Protein AF-A0A7X9F570-F1 (afdb_monomer_lite)

pLDDT: mean 80.76, std 12.54, range [52.5, 92.75]

Radius of gyration: 17.87 Å; chains: 1; bounding box: 42×21×48 Å

Structure (mmCIF, N/CA/C/O backbone):
data_AF-A0A7X9F570-F1
#
_entry.id   AF-A0A7X9F570-F1
#
loop_
_atom_site.group_PDB
_atom_site.id
_atom_site.type_symbol
_atom_site.label_atom_id
_atom_site.label_alt_id
_atom_site.label_comp_id
_atom_site.label_asym_id
_atom_site.label_entity_id
_atom_site.label_seq_id
_atom_site.pdbx_PDB_ins_code
_atom_site.Cartn_x
_atom_site.Cartn_y
_atom_site.Cartn_z
_atom_site.occupancy
_atom_site.B_iso_or_equiv
_atom_site.auth_seq_id
_atom_site.auth_comp_id
_atom_site.auth_asym_id
_atom_site.auth_atom_id
_atom_site.pdbx_PDB_model_num
ATOM 1 N N . MET A 1 1 ? -6.237 3.270 19.158 1.00 56.00 1 MET A N 1
ATOM 2 C CA . MET A 1 1 ? -6.186 2.590 17.838 1.00 56.00 1 MET A CA 1
ATOM 3 C C . MET A 1 1 ? -6.061 3.545 16.648 1.00 56.00 1 MET A C 1
ATOM 5 O O . MET A 1 1 ? -5.576 3.099 15.621 1.00 56.00 1 MET A O 1
ATOM 9 N N . LYS A 1 2 ? -6.404 4.841 16.771 1.00 58.59 2 LYS A N 1
ATOM 10 C CA . LYS A 1 2 ? -6.258 5.836 15.689 1.00 58.59 2 LYS A CA 1
ATOM 11 C C . LYS A 1 2 ? -4.844 5.893 15.080 1.00 58.59 2 LYS A C 1
ATOM 13 O O . LYS A 1 2 ? -4.711 5.858 13.866 1.00 58.59 2 LYS A O 1
ATOM 18 N N . ASN A 1 3 ? -3.800 5.852 15.913 1.00 67.31 3 ASN A N 1
ATOM 19 C CA . ASN A 1 3 ? -2.397 5.902 15.470 1.00 67.31 3 ASN A CA 1
ATOM 20 C C . ASN A 1 3 ? -2.028 4.759 14.510 1.00 67.31 3 ASN A C 1
ATOM 22 O O . ASN A 1 3 ? -1.259 4.971 13.582 1.00 67.31 3 ASN A O 1
ATOM 26 N N . LYS A 1 4 ? -2.617 3.564 14.681 1.00 78.50 4 LYS A N 1
ATOM 27 C CA . LYS A 1 4 ? -2.325 2.407 13.819 1.00 78.50 4 LYS A CA 1
ATOM 28 C C . LYS A 1 4 ? -2.818 2.625 12.388 1.00 78.50 4 LYS A C 1
ATOM 30 O O . LYS A 1 4 ? -2.163 2.194 11.453 1.00 78.50 4 LYS A O 1
ATOM 35 N N . ILE A 1 5 ? -3.939 3.325 12.221 1.00 82.56 5 ILE A N 1
ATOM 36 C CA . ILE A 1 5 ? -4.531 3.599 10.905 1.00 82.56 5 ILE A CA 1
ATOM 37 C C . ILE A 1 5 ? -3.772 4.705 10.188 1.00 82.56 5 ILE A C 1
ATOM 39 O O . ILE A 1 5 ? -3.567 4.604 8.985 1.00 82.56 5 ILE A O 1
ATOM 43 N N . TYR A 1 6 ?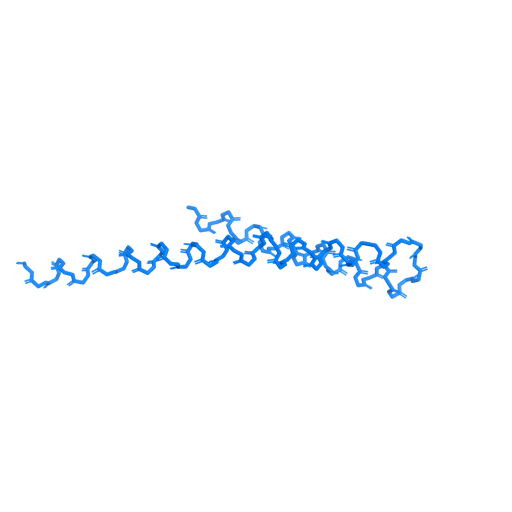 -3.296 5.714 10.921 1.00 82.00 6 TYR A N 1
ATOM 44 C CA . TYR A 1 6 ? -2.401 6.721 10.352 1.00 82.00 6 TYR A CA 1
ATOM 45 C C . TYR A 1 6 ? -1.088 6.096 9.869 1.00 82.00 6 TYR A C 1
ATOM 47 O O . TYR A 1 6 ? -0.665 6.376 8.753 1.00 82.00 6 TYR A O 1
ATOM 55 N N . ILE A 1 7 ? -0.488 5.196 10.659 1.00 86.25 7 ILE A N 1
ATOM 56 C CA . ILE A 1 7 ? 0.721 4.462 10.253 1.00 86.25 7 ILE A CA 1
ATOM 57 C C . ILE A 1 7 ? 0.432 3.581 9.032 1.00 86.25 7 ILE A C 1
ATOM 59 O O . ILE A 1 7 ? 1.184 3.625 8.067 1.00 86.25 7 ILE A O 1
ATOM 63 N N . LEU A 1 8 ? -0.676 2.832 9.035 1.00 87.12 8 LEU A N 1
ATOM 64 C CA . LEU A 1 8 ? -1.080 2.007 7.893 1.00 87.12 8 LEU A CA 1
ATOM 65 C C . LEU A 1 8 ? -1.274 2.840 6.622 1.00 87.12 8 LEU A C 1
ATOM 67 O O . LEU A 1 8 ? -0.734 2.476 5.585 1.00 87.12 8 LEU A O 1
ATOM 71 N N . GLY A 1 9 ? -1.981 3.969 6.710 1.00 86.25 9 GLY A N 1
ATOM 72 C CA . GLY A 1 9 ? -2.211 4.857 5.568 1.00 86.25 9 GLY A CA 1
ATOM 73 C C . GLY A 1 9 ? -0.928 5.472 5.022 1.00 86.25 9 GLY A C 1
ATOM 74 O O . GLY A 1 9 ? -0.748 5.565 3.806 1.00 86.25 9 GLY A O 1
ATOM 75 N N . LEU A 1 10 ? -0.007 5.844 5.913 1.00 88.88 10 LEU A N 1
ATOM 76 C CA . LEU A 1 10 ? 1.299 6.368 5.534 1.00 88.88 10 LEU A CA 1
ATOM 77 C C . LEU A 1 10 ? 2.129 5.299 4.814 1.00 88.88 10 LEU A C 1
ATOM 79 O O . LEU A 1 10 ? 2.649 5.560 3.734 1.00 88.88 10 LEU A O 1
ATOM 83 N N . VAL A 1 11 ? 2.176 4.075 5.348 1.00 90.06 11 VAL A N 1
ATOM 84 C CA . VAL A 1 11 ? 2.881 2.949 4.715 1.00 90.06 11 VAL A CA 1
ATOM 85 C C . VAL A 1 11 ? 2.287 2.624 3.344 1.00 90.06 11 VAL A C 1
ATOM 87 O O . VAL A 1 11 ? 3.037 2.519 2.377 1.00 90.06 11 VAL A O 1
ATOM 90 N N . THR A 1 12 ? 0.960 2.524 3.208 1.00 88.00 12 THR A N 1
ATOM 91 C CA . THR A 1 12 ? 0.338 2.234 1.903 1.00 88.00 12 THR A CA 1
ATOM 92 C C . THR A 1 12 ? 0.601 3.330 0.879 1.00 88.00 12 THR A C 1
ATOM 94 O O . THR A 1 12 ? 0.863 3.031 -0.284 1.00 88.00 12 THR A O 1
ATOM 97 N N . THR A 1 13 ? 0.596 4.594 1.307 1.00 88.38 13 THR A N 1
ATOM 98 C CA . THR A 1 13 ? 0.893 5.728 0.422 1.00 88.38 13 THR A CA 1
ATOM 99 C C . THR A 1 13 ? 2.342 5.685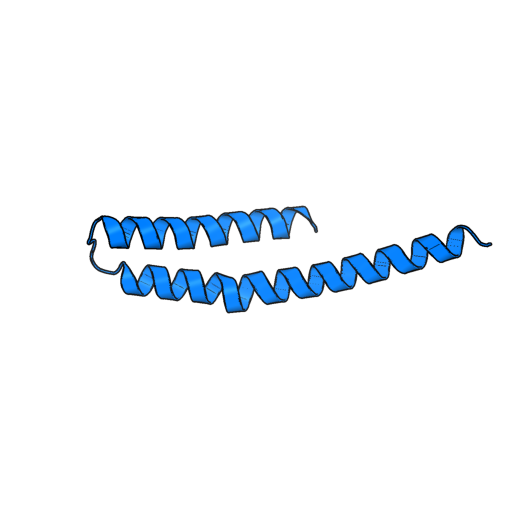 -0.052 1.00 88.38 13 THR A C 1
ATOM 101 O O . THR A 1 13 ? 2.597 5.857 -1.241 1.00 88.38 13 THR A O 1
ATOM 104 N N . LEU A 1 14 ? 3.286 5.384 0.844 1.00 91.69 14 LEU A N 1
ATOM 105 C CA . LEU A 1 14 ? 4.698 5.235 0.491 1.00 91.69 14 LEU A CA 1
ATOM 106 C C . LEU A 1 14 ? 4.929 4.091 -0.498 1.00 91.69 14 LEU A C 1
ATOM 108 O O . LEU A 1 14 ? 5.674 4.268 -1.455 1.00 91.69 14 LEU A O 1
ATOM 112 N N . VAL A 1 15 ? 4.271 2.943 -0.316 1.00 88.81 15 VAL A N 1
ATOM 113 C CA . VAL A 1 15 ? 4.395 1.801 -1.239 1.00 88.81 15 VAL A CA 1
ATOM 114 C C . VAL A 1 15 ? 3.894 2.164 -2.639 1.00 88.81 15 VAL A C 1
ATOM 116 O O . VAL A 1 15 ? 4.566 1.870 -3.626 1.00 88.81 15 VAL A O 1
ATOM 119 N N . VAL A 1 16 ? 2.753 2.853 -2.742 1.00 90.12 16 VAL A N 1
ATOM 120 C CA . VAL A 1 16 ? 2.240 3.338 -4.033 1.00 90.12 16 VAL A CA 1
ATOM 121 C C . VAL A 1 16 ? 3.196 4.362 -4.647 1.00 90.12 16 VAL A C 1
ATOM 123 O O . VAL A 1 16 ? 3.512 4.266 -5.830 1.00 90.12 16 VAL A O 1
ATOM 126 N N . PHE A 1 17 ? 3.707 5.301 -3.848 1.00 91.31 17 PHE A N 1
ATOM 127 C CA . PHE A 1 17 ? 4.641 6.329 -4.309 1.00 91.31 17 PHE A CA 1
ATOM 128 C C . PHE A 1 17 ? 5.955 5.729 -4.831 1.00 91.31 17 PHE A C 1
ATOM 130 O O . PHE A 1 17 ? 6.428 6.108 -5.901 1.00 91.31 17 PHE A O 1
ATOM 137 N N . LEU A 1 18 ? 6.500 4.728 -4.136 1.00 90.25 18 LEU A N 1
ATOM 138 C CA . LEU A 1 18 ? 7.661 3.959 -4.588 1.00 90.25 18 LEU A CA 1
ATOM 139 C C . LEU A 1 18 ? 7.373 3.207 -5.892 1.00 90.25 18 LEU A C 1
ATOM 141 O O . LEU A 1 18 ? 8.207 3.212 -6.794 1.00 90.25 18 LEU A O 1
ATOM 145 N N . GLY A 1 19 ? 6.180 2.626 -6.038 1.00 88.19 19 GLY A N 1
ATOM 146 C CA . GLY A 1 19 ? 5.732 2.023 -7.294 1.00 88.19 19 GLY A CA 1
ATOM 147 C C . GLY A 1 19 ? 5.709 3.014 -8.463 1.00 88.19 19 GLY A C 1
ATOM 148 O O . GLY A 1 19 ? 6.168 2.689 -9.559 1.00 88.19 19 GLY A O 1
ATOM 149 N N . ILE A 1 20 ? 5.219 4.237 -8.231 1.00 88.81 20 ILE A N 1
ATOM 150 C CA . ILE A 1 20 ? 5.216 5.313 -9.236 1.00 88.81 20 ILE A CA 1
ATOM 151 C C . ILE A 1 20 ? 6.650 5.704 -9.605 1.00 88.81 20 ILE A C 1
ATOM 153 O O . ILE A 1 20 ? 6.966 5.786 -10.790 1.00 88.81 20 ILE A O 1
ATOM 157 N N . LEU A 1 21 ? 7.528 5.881 -8.613 1.00 91.56 21 LEU A N 1
ATOM 158 C CA . LEU A 1 21 ? 8.940 6.199 -8.837 1.00 91.56 21 LEU A CA 1
ATOM 159 C C . LEU A 1 21 ? 9.646 5.121 -9.662 1.00 91.56 21 LEU A C 1
ATOM 161 O O . LEU A 1 21 ? 10.330 5.442 -10.629 1.00 91.56 21 LEU A O 1
ATOM 165 N N . PHE A 1 22 ? 9.437 3.844 -9.343 1.00 89.25 22 PHE A N 1
ATOM 166 C CA . PHE A 1 22 ? 10.018 2.732 -10.101 1.00 89.25 22 PHE A CA 1
ATOM 167 C C . PHE A 1 22 ? 9.520 2.723 -11.548 1.00 89.25 22 PHE A C 1
ATOM 169 O O . PHE A 1 22 ? 10.285 2.425 -12.465 1.00 89.25 22 PHE A O 1
ATOM 176 N N . LYS A 1 23 ? 8.253 3.096 -11.770 1.00 84.38 23 LYS A N 1
ATOM 177 C CA . LYS A 1 23 ? 7.684 3.209 -13.117 1.00 84.38 23 LYS A CA 1
ATOM 178 C C . LYS A 1 23 ? 8.278 4.382 -13.891 1.00 84.38 23 LYS A C 1
ATOM 180 O O . LYS A 1 23 ? 8.563 4.224 -15.072 1.00 84.38 23 LYS A O 1
ATOM 185 N N . MET A 1 24 ? 8.517 5.517 -13.233 1.00 90.00 24 MET A N 1
ATOM 186 C CA . MET A 1 24 ? 9.210 6.665 -13.831 1.00 90.00 24 MET A CA 1
ATOM 187 C C . MET A 1 24 ? 10.662 6.334 -14.191 1.00 90.00 24 MET A C 1
ATOM 189 O O . MET A 1 24 ? 11.131 6.682 -15.272 1.00 90.00 24 MET A O 1
ATOM 193 N N . LEU A 1 25 ? 11.356 5.599 -13.321 1.00 92.00 25 LEU A N 1
ATOM 194 C CA . LEU A 1 25 ? 12.735 5.157 -13.531 1.00 92.00 25 LEU A CA 1
ATOM 195 C C . LEU A 1 25 ? 12.860 3.994 -14.534 1.00 92.00 25 LEU A C 1
ATOM 197 O O . LEU A 1 25 ? 13.972 3.545 -14.792 1.00 92.00 25 LEU A O 1
ATOM 201 N N . HIS A 1 26 ? 11.748 3.512 -15.110 1.00 86.19 26 HIS A N 1
ATOM 202 C CA . HIS A 1 26 ? 11.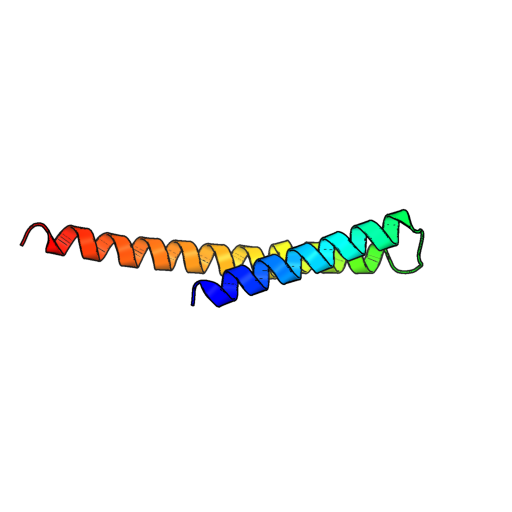692 2.366 -16.033 1.00 86.19 26 HIS A CA 1
ATOM 203 C C . HIS A 1 26 ? 12.295 1.076 -15.460 1.00 86.19 26 HIS A C 1
ATOM 205 O O . HIS A 1 26 ? 12.705 0.178 -16.198 1.00 86.19 26 HIS A O 1
ATOM 211 N N . TRP A 1 27 ? 12.345 0.959 -14.134 1.00 87.44 27 TRP A N 1
ATOM 212 C CA . TRP A 1 27 ? 12.920 -0.210 -13.491 1.00 87.44 27 TRP A CA 1
ATOM 213 C C . TRP A 1 27 ? 12.040 -1.447 -13.716 1.00 87.44 27 TRP A C 1
ATOM 215 O O . TRP A 1 27 ? 10.803 -1.359 -13.675 1.00 87.44 27 TRP A O 1
ATOM 225 N N . PRO A 1 28 ? 12.654 -2.622 -13.946 1.00 86.19 28 PRO A N 1
ATOM 226 C CA . PRO A 1 28 ? 11.909 -3.858 -14.127 1.00 86.19 28 PRO A CA 1
ATOM 227 C C . PRO A 1 28 ? 11.077 -4.158 -12.874 1.00 86.19 28 PRO A C 1
ATOM 229 O O . PRO A 1 28 ? 11.513 -3.944 -11.746 1.00 86.19 28 PRO A O 1
ATOM 232 N N . GLY A 1 29 ? 9.847 -4.637 -13.068 1.00 84.62 29 GLY A N 1
ATOM 233 C CA . GLY A 1 29 ? 8.933 -4.955 -11.964 1.00 84.62 29 GLY A CA 1
ATOM 234 C C . GLY A 1 29 ? 8.096 -3.781 -11.436 1.00 84.62 29 GLY A C 1
ATOM 235 O O . GLY A 1 29 ? 7.230 -3.999 -10.590 1.00 84.62 29 GLY A O 1
ATOM 236 N N . ALA A 1 30 ? 8.254 -2.566 -11.974 1.00 87.81 30 ALA A 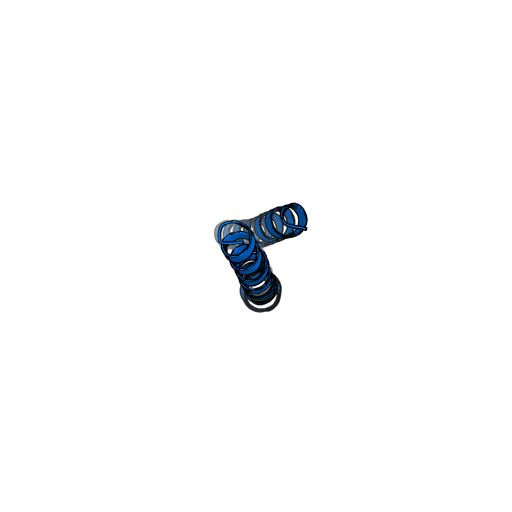N 1
ATOM 237 C CA . ALA A 1 30 ? 7.462 -1.400 -11.570 1.00 87.81 30 ALA A CA 1
ATOM 238 C C . ALA A 1 30 ? 5.941 -1.604 -11.694 1.00 87.81 30 ALA A C 1
ATOM 240 O O . ALA A 1 30 ? 5.177 -1.159 -10.839 1.00 87.81 30 ALA A O 1
ATOM 241 N N . GLY A 1 31 ? 5.490 -2.300 -12.744 1.00 84.56 31 GLY A N 1
ATOM 242 C CA . GLY A 1 31 ? 4.072 -2.618 -12.935 1.00 84.56 31 GLY A CA 1
ATOM 243 C C . GLY A 1 31 ? 3.513 -3.485 -11.807 1.00 84.56 31 GLY A C 1
ATOM 244 O O . GLY A 1 31 ? 2.474 -3.162 -11.244 1.00 84.56 31 GLY A O 1
ATOM 245 N N . ILE A 1 32 ? 4.246 -4.533 -11.426 1.00 88.00 32 ILE A N 1
ATOM 246 C CA . ILE A 1 32 ? 3.854 -5.470 -10.364 1.00 88.00 32 ILE A CA 1
ATOM 247 C C . ILE A 1 32 ? 3.818 -4.759 -9.009 1.00 88.00 32 ILE A C 1
ATOM 249 O O . ILE A 1 32 ? 2.860 -4.924 -8.255 1.00 88.00 32 ILE A O 1
ATOM 253 N N . LEU A 1 33 ? 4.822 -3.922 -8.727 1.00 88.81 33 LEU A N 1
ATOM 254 C CA . LEU A 1 33 ? 4.891 -3.148 -7.488 1.00 88.81 33 LEU A CA 1
ATOM 255 C C . LEU A 1 33 ? 3.724 -2.153 -7.376 1.00 88.81 33 LEU A C 1
ATOM 257 O O . LEU A 1 33 ? 3.113 -2.037 -6.315 1.00 88.81 33 LEU A O 1
ATOM 261 N N . LEU A 1 34 ? 3.363 -1.486 -8.478 1.00 88.75 34 LEU A N 1
ATOM 262 C CA . LEU A 1 34 ? 2.206 -0.590 -8.520 1.00 88.75 34 LEU A CA 1
ATOM 263 C C . LEU A 1 34 ? 0.885 -1.325 -8.321 1.00 88.75 34 LEU A C 1
ATOM 265 O O . LEU A 1 34 ? 0.057 -0.878 -7.530 1.00 88.75 34 LEU A O 1
ATOM 269 N N . THR A 1 35 ? 0.685 -2.447 -9.011 1.00 90.81 35 THR A N 1
ATOM 270 C CA . THR A 1 35 ? -0.532 -3.250 -8.864 1.00 90.81 35 THR A CA 1
ATOM 271 C C . THR A 1 35 ? -0.679 -3.755 -7.431 1.00 90.81 35 THR A C 1
ATOM 273 O O . THR A 1 35 ? -1.764 -3.646 -6.866 1.00 90.81 35 THR A O 1
ATOM 276 N N . LEU A 1 36 ? 0.407 -4.220 -6.804 1.00 90.31 36 LEU A N 1
ATOM 277 C CA . LEU A 1 36 ? 0.408 -4.616 -5.392 1.00 90.31 36 LEU A CA 1
ATOM 278 C C . LEU A 1 36 ? 0.117 -3.442 -4.449 1.00 90.31 36 LEU A C 1
ATOM 280 O O . LEU A 1 36 ? -0.664 -3.599 -3.512 1.00 90.31 36 LEU A O 1
ATOM 284 N N . GLY A 1 37 ? 0.700 -2.267 -4.696 1.00 89.06 37 GLY A N 1
ATOM 285 C CA . GLY A 1 37 ? 0.443 -1.067 -3.897 1.00 89.06 37 GLY A CA 1
ATOM 286 C C . GLY A 1 37 ? -1.021 -0.626 -3.958 1.00 89.06 37 GLY A C 1
ATOM 287 O O . GLY A 1 37 ? -1.637 -0.366 -2.925 1.00 89.06 37 GLY A O 1
ATOM 288 N N . ILE A 1 38 ? -1.604 -0.607 -5.160 1.00 90.50 38 ILE A N 1
ATOM 289 C CA . ILE A 1 38 ? -3.023 -0.286 -5.367 1.00 90.50 38 ILE A CA 1
ATOM 290 C C . ILE A 1 38 ? -3.912 -1.350 -4.718 1.00 90.50 38 ILE A C 1
ATOM 292 O O . ILE A 1 38 ? -4.883 -1.012 -4.043 1.00 90.50 38 ILE A O 1
ATOM 296 N N . PHE A 1 39 ? -3.563 -2.629 -4.867 1.00 92.75 39 PHE A N 1
ATOM 297 C CA . PHE A 1 39 ? -4.290 -3.727 -4.240 1.00 92.75 39 PHE A CA 1
ATOM 298 C C . PHE A 1 39 ? -4.317 -3.583 -2.712 1.00 92.75 39 PHE A C 1
ATOM 300 O O . PHE A 1 39 ? -5.385 -3.649 -2.110 1.00 92.75 39 PHE A O 1
ATOM 307 N N . LEU A 1 40 ? -3.174 -3.300 -2.081 1.00 89.25 40 LEU A N 1
ATOM 308 C CA . LEU A 1 40 ? -3.086 -3.029 -0.642 1.00 89.25 40 LEU A CA 1
ATOM 309 C C . LEU A 1 40 ? -3.942 -1.829 -0.218 1.00 89.25 40 LEU A C 1
ATOM 311 O O . LEU A 1 40 ? -4.616 -1.877 0.813 1.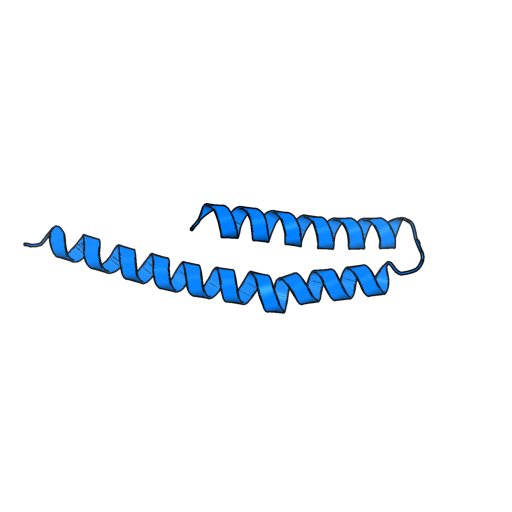00 89.25 40 LEU A O 1
ATOM 315 N N . LEU A 1 41 ? -3.947 -0.758 -1.010 1.00 89.00 41 LEU A N 1
ATOM 316 C CA . LEU A 1 41 ? -4.739 0.432 -0.715 1.00 89.00 41 LEU A CA 1
ATOM 317 C C . LEU A 1 41 ? -6.244 0.119 -0.730 1.00 89.00 41 LEU A C 1
ATOM 319 O O . LEU A 1 41 ? -6.963 0.480 0.203 1.00 89.00 41 LEU A O 1
ATOM 323 N N . VAL A 1 42 ? -6.718 -0.595 -1.751 1.00 90.69 42 VAL A N 1
ATOM 324 C CA . VAL A 1 42 ? -8.147 -0.888 -1.931 1.00 90.69 42 VAL A CA 1
ATOM 325 C C . VAL A 1 42 ? -8.627 -1.997 -0.995 1.00 90.69 42 VAL A C 1
ATOM 327 O O . VAL A 1 42 ? -9.657 -1.843 -0.346 1.00 90.69 42 VAL A O 1
ATOM 330 N N . PHE A 1 43 ? -7.893 -3.104 -0.889 1.00 90.50 43 PHE A N 1
ATOM 331 C CA . PHE A 1 43 ? -8.357 -4.288 -0.160 1.00 90.50 43 PHE A CA 1
ATOM 332 C C . PHE A 1 43 ? -7.966 -4.311 1.317 1.00 90.50 43 PHE A C 1
ATOM 334 O O . PHE A 1 43 ? -8.608 -5.018 2.089 1.00 90.50 43 PHE A O 1
ATOM 341 N N . VAL A 1 44 ? -6.947 -3.557 1.740 1.00 88.38 44 VAL A N 1
ATOM 342 C CA . VAL A 1 44 ? -6.512 -3.539 3.147 1.00 88.38 44 VAL A CA 1
ATOM 343 C C . VAL A 1 44 ? -6.800 -2.193 3.791 1.00 88.38 44 VAL A C 1
ATOM 345 O O . VAL A 1 44 ? -7.496 -2.135 4.804 1.00 88.38 44 VAL A O 1
ATOM 348 N N . PHE A 1 45 ? -6.307 -1.095 3.215 1.00 87.00 45 PHE A N 1
ATOM 349 C CA . PHE A 1 45 ? -6.449 0.215 3.850 1.00 87.00 45 PHE A CA 1
ATOM 350 C C . PHE A 1 45 ? -7.901 0.708 3.865 1.00 87.00 45 PHE A C 1
ATOM 352 O O . PHE A 1 45 ? -8.387 1.114 4.923 1.00 87.00 45 PHE A O 1
ATOM 359 N N . LEU A 1 46 ? -8.612 0.619 2.737 1.00 87.81 46 LEU A N 1
ATOM 360 C CA . LEU A 1 46 ? -9.998 1.081 2.624 1.00 87.81 46 LEU A CA 1
ATOM 361 C C . LEU A 1 46 ? -10.955 0.414 3.641 1.00 87.81 46 LEU A C 1
ATOM 363 O O . LEU A 1 46 ? -11.591 1.153 4.397 1.00 87.81 46 LEU A O 1
ATOM 367 N N . PRO A 1 47 ? -11.063 -0.930 3.747 1.00 88.38 47 PRO A N 1
ATOM 368 C CA . PRO A 1 47 ? -11.992 -1.549 4.696 1.00 88.38 47 PRO A CA 1
ATOM 369 C C . PRO A 1 47 ? -11.606 -1.273 6.151 1.00 88.38 47 PRO A C 1
ATOM 371 O O . PRO A 1 47 ? -12.476 -1.007 6.980 1.00 88.38 47 PRO A O 1
ATOM 374 N N . VAL A 1 48 ? -10.309 -1.261 6.474 1.00 86.88 48 VAL A N 1
ATOM 375 C CA . VAL A 1 48 ? -9.829 -0.946 7.828 1.00 86.88 48 VAL A CA 1
ATOM 376 C C . VAL A 1 48 ? -10.172 0.498 8.210 1.00 86.88 48 VAL A C 1
ATOM 378 O O . VAL A 1 48 ? -10.639 0.753 9.326 1.00 86.88 48 VAL A O 1
ATOM 381 N N . ALA A 1 49 ? -9.992 1.446 7.287 1.00 86.25 49 ALA A N 1
ATOM 382 C CA . ALA A 1 49 ? -10.358 2.842 7.488 1.00 86.25 49 ALA A CA 1
ATOM 383 C C . ALA A 1 49 ? -11.878 3.022 7.643 1.00 86.25 49 ALA A C 1
ATOM 385 O O . ALA A 1 49 ? -12.315 3.803 8.497 1.00 86.25 49 ALA A O 1
ATOM 386 N N . LEU A 1 50 ? -12.678 2.277 6.871 1.00 86.81 50 LEU A N 1
ATOM 387 C CA . LEU A 1 50 ? -14.140 2.318 6.920 1.00 86.81 50 LEU A CA 1
ATOM 388 C C . LEU A 1 50 ? -14.676 1.779 8.255 1.00 86.81 50 LEU A C 1
ATOM 390 O O . LEU A 1 50 ? -15.429 2.472 8.939 1.00 86.81 50 LEU A O 1
ATOM 394 N N . ILE A 1 51 ? -14.227 0.591 8.680 1.00 86.94 51 ILE A N 1
ATOM 395 C CA . ILE A 1 51 ? -14.631 -0.038 9.951 1.00 86.94 51 ILE A CA 1
ATOM 396 C C . ILE A 1 51 ? -14.277 0.865 11.134 1.00 86.94 51 ILE A C 1
ATOM 398 O O . ILE A 1 51 ? -15.066 1.027 12.067 1.00 86.94 51 ILE A O 1
ATOM 402 N N . ASN A 1 52 ? -13.094 1.480 11.113 1.00 84.25 52 ASN A N 1
ATOM 403 C CA . ASN A 1 52 ? -12.705 2.390 12.178 1.00 84.25 52 ASN A CA 1
ATOM 404 C C . ASN A 1 52 ? -13.522 3.687 12.184 1.00 84.25 52 ASN A C 1
ATOM 406 O O . ASN A 1 52 ? -13.816 4.187 13.267 1.00 84.25 52 ASN A O 1
ATOM 410 N N . ASN A 1 53 ? -13.895 4.228 11.020 1.00 82.25 53 ASN A N 1
ATOM 411 C CA . ASN A 1 53 ? -14.798 5.380 10.954 1.00 82.25 53 ASN A CA 1
ATOM 412 C C . ASN A 1 53 ? -16.183 5.037 11.509 1.00 82.25 53 ASN A C 1
ATOM 414 O O . ASN A 1 53 ? -16.701 5.787 12.333 1.00 82.25 53 ASN A O 1
ATOM 418 N N . TYR A 1 54 ? -16.733 3.873 11.156 1.00 82.44 54 TYR A N 1
ATOM 419 C CA . TYR A 1 54 ? -18.003 3.393 11.707 1.00 82.44 54 TYR A CA 1
ATOM 420 C C . TYR A 1 54 ? -17.957 3.255 13.235 1.00 82.44 54 TYR A C 1
ATOM 422 O O . TYR A 1 54 ? -18.780 3.843 13.936 1.00 82.44 54 TYR A O 1
ATOM 430 N N . LYS A 1 55 ? -16.930 2.584 13.775 1.00 77.50 55 LYS A N 1
ATOM 431 C CA . LYS A 1 55 ? -16.730 2.456 15.232 1.00 77.50 55 LYS A CA 1
ATOM 432 C C . LYS A 1 55 ? -16.500 3.807 15.920 1.00 77.50 55 LYS A C 1
ATOM 434 O O . LYS A 1 55 ? -16.878 3.993 17.077 1.00 77.50 55 LYS A O 1
ATOM 439 N N . ALA A 1 56 ? -15.853 4.755 15.240 1.00 73.06 56 ALA A N 1
ATOM 440 C CA . ALA A 1 56 ? -15.651 6.103 15.763 1.00 73.06 56 ALA A CA 1
ATOM 441 C C . ALA A 1 56 ? -16.961 6.910 15.816 1.00 73.06 56 ALA A C 1
ATOM 443 O O . ALA A 1 56 ? -17.142 7.668 16.771 1.00 73.06 56 ALA A O 1
ATOM 444 N N . SER A 1 57 ? -17.866 6.724 14.849 1.00 66.25 57 SER A N 1
ATOM 445 C CA . SER A 1 57 ? -19.203 7.335 14.847 1.00 66.25 57 SER A CA 1
ATOM 446 C C . SER A 1 57 ? -20.100 6.785 15.956 1.00 66.25 57 SER A C 1
ATOM 448 O O . SER A 1 57 ? -20.696 7.574 16.687 1.00 66.25 57 SER A O 1
ATOM 450 N N . GLU A 1 58 ? -20.120 5.466 16.173 1.00 64.12 58 GLU A N 1
ATOM 451 C CA . GLU A 1 58 ? -20.870 4.841 17.280 1.00 64.12 58 GLU A CA 1
ATOM 452 C C . GLU A 1 58 ? -20.458 5.412 18.647 1.00 64.12 58 GLU A C 1
ATOM 454 O O . GLU A 1 58 ? -21.285 5.804 19.470 1.00 64.12 58 GLU A O 1
ATOM 459 N N . LYS A 1 59 ? -19.146 5.559 18.871 1.00 57.31 59 LYS A N 1
ATOM 460 C CA . LYS A 1 59 ? -18.611 6.075 20.139 1.00 57.31 59 LYS A CA 1
ATOM 461 C C . LYS A 1 59 ? -18.946 7.553 20.384 1.00 57.31 59 LYS A C 1
ATOM 463 O O . LYS A 1 59 ? -18.886 8.012 21.526 1.00 57.31 59 LYS A O 1
ATOM 468 N N . LYS A 1 60 ? -19.260 8.309 19.326 1.00 56.41 60 LYS A N 1
ATOM 469 C CA . LYS A 1 60 ? -19.644 9.725 19.402 1.00 56.41 60 LYS A CA 1
ATOM 470 C C . LYS A 1 60 ? -21.135 9.885 19.731 1.00 56.41 60 LYS A C 1
ATOM 472 O O . LYS A 1 60 ? -21.467 10.797 20.482 1.00 56.41 60 LYS A O 1
ATOM 477 N N . GLY A 1 61 ? -21.989 8.967 19.263 1.00 57.31 61 GLY A N 1
ATOM 478 C CA . GLY A 1 61 ? -23.427 8.937 19.567 1.00 57.31 61 GLY A CA 1
ATOM 479 C C . GLY A 1 61 ? -23.730 8.779 21.060 1.00 57.31 61 GLY A C 1
ATOM 480 O O . GLY A 1 61 ? -24.518 9.544 21.610 1.00 57.31 61 GLY A O 1
ATOM 481 N N . ASN A 1 62 ? -23.007 7.897 21.758 1.00 55.00 62 ASN A N 1
ATOM 482 C CA . ASN A 1 62 ? -23.216 7.687 23.197 1.00 55.00 62 ASN A CA 1
ATOM 483 C C . ASN A 1 62 ? -22.870 8.916 24.049 1.00 55.00 62 ASN A C 1
ATOM 485 O O . ASN A 1 62 ? -23.471 9.109 25.097 1.00 55.00 62 ASN A O 1
ATOM 489 N N . ARG A 1 63 ? -21.940 9.783 23.617 1.00 53.91 63 ARG A N 1
ATOM 490 C CA . ARG A 1 63 ? -21.598 11.001 24.376 1.00 53.91 63 ARG A CA 1
ATOM 491 C C . ARG A 1 63 ? -22.688 12.067 24.332 1.00 53.91 63 ARG A C 1
ATOM 493 O O . ARG A 1 63 ? -22.776 12.845 25.272 1.00 53.91 63 ARG A O 1
ATOM 500 N N . SER A 1 64 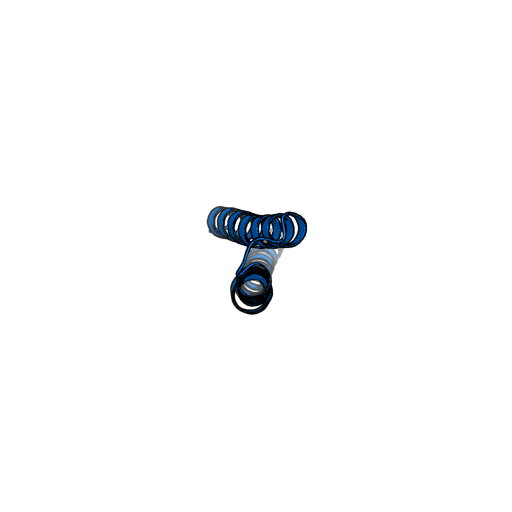? -23.497 12.104 23.271 1.00 54.94 64 SER A N 1
ATOM 501 C CA . SER A 1 64 ? -24.588 13.079 23.169 1.00 54.94 64 SER A CA 1
ATOM 502 C C . SER A 1 64 ? -25.726 12.767 24.141 1.00 54.94 64 SER A C 1
ATOM 504 O O . SER A 1 64 ? -26.395 13.686 24.594 1.00 54.94 64 SER A O 1
ATOM 506 N N . LEU A 1 65 ? -25.923 11.490 24.483 1.00 59.41 65 LEU A N 1
ATOM 507 C CA . LEU A 1 65 ? -26.992 11.058 25.385 1.00 59.41 65 LEU A CA 1
ATOM 508 C C . LEU A 1 65 ? -26.682 11.354 26.862 1.00 59.41 65 LEU A C 1
ATOM 510 O O . LEU A 1 65 ? -27.607 11.576 27.628 1.00 59.41 65 LEU A O 1
ATOM 514 N N . TYR A 1 66 ? -25.404 11.461 27.246 1.00 58.66 66 TYR A N 1
ATOM 515 C CA . TYR A 1 66 ? -25.007 11.870 28.605 1.00 58.66 66 TYR A CA 1
ATOM 516 C C . TYR A 1 66 ? -25.167 13.370 28.883 1.00 58.66 66 TYR A C 1
ATOM 518 O O . TYR A 1 66 ? -25.040 13.780 30.025 1.00 58.66 66 TYR A O 1
ATOM 526 N N . ILE A 1 67 ? -25.386 14.203 27.861 1.00 64.06 67 ILE A N 1
ATOM 527 C CA . ILE A 1 67 ? -25.580 15.652 28.051 1.00 64.06 67 ILE A CA 1
ATOM 528 C C . ILE A 1 67 ? -27.064 15.976 28.316 1.00 64.06 67 ILE A C 1
ATOM 530 O O . ILE A 1 67 ? -27.387 17.083 28.733 1.00 64.06 67 ILE A O 1
ATOM 534 N N . VAL A 1 68 ? -27.970 15.013 28.101 1.00 63.41 68 VAL A N 1
ATOM 535 C CA . VAL A 1 68 ? -29.428 15.182 28.258 1.00 63.41 68 VAL A CA 1
ATOM 536 C C . VAL A 1 68 ? -29.982 14.341 29.425 1.00 63.41 68 VAL A C 1
ATOM 538 O O . VAL A 1 68 ? -31.186 14.137 29.534 1.00 63.41 68 VAL A O 1
ATOM 541 N N . THR A 1 69 ? -29.125 13.838 30.316 1.00 52.50 69 THR A N 1
ATOM 542 C CA . THR A 1 69 ? -29.504 13.237 31.610 1.00 52.50 69 THR A CA 1
ATOM 543 C C . THR A 1 69 ? -28.680 13.891 32.701 1.00 52.50 69 THR A C 1
ATOM 545 O O . THR A 1 69 ? -29.277 14.267 33.729 1.00 52.50 69 THR A O 1
#

Secondary structure (DSSP, 8-state):
-HHHHHHHHHHHHHHHHHHHHHHHTT-TTHHHHHHHHHHHIIIIIHHHHHHHHHHHHHHHHHHHHTT--

Sequence (69 aa):
MKNKIYILGLVTTLVVFLGILFKMLHWPGAGILLTLGIFLLVFVFLPVALINNYKASEKKGNRSLYIVT

Foldseek 3Di:
DVVVLVVLVVVLVVQLVVLVVCVVVVHPCSVVSNVVSVCCCVVPNVVVVVVVVVVVVVVVVVVVVVVVD